Protein AF-A0A2E1W3T8-F1 (afdb_monomer_lite)

Radius of gyration: 31.45 Å; chains: 1; bounding box: 50×49×85 Å

Structure (mmCIF, N/CA/C/O backbone):
data_AF-A0A2E1W3T8-F1
#
_entry.id   AF-A0A2E1W3T8-F1
#
loop_
_atom_site.group_PDB
_atom_site.id
_atom_site.type_symbol
_atom_site.label_atom_id
_atom_site.label_alt_id
_atom_site.label_comp_id
_atom_site.label_asym_id
_atom_site.label_entity_id
_atom_site.label_seq_id
_atom_site.pdbx_PDB_ins_code
_atom_site.Cartn_x
_atom_site.Cartn_y
_atom_site.Cartn_z
_atom_site.occupancy
_atom_site.B_iso_or_equiv
_atom_site.auth_seq_id
_atom_site.auth_comp_id
_atom_site.auth_asym_id
_atom_site.auth_atom_id
_atom_site.pdbx_PDB_model_num
ATOM 1 N N . MET A 1 1 ? 10.847 -15.715 -0.573 1.00 54.44 1 MET A N 1
ATOM 2 C CA . MET A 1 1 ? 11.502 -14.551 -1.216 1.00 54.44 1 MET A CA 1
ATOM 3 C C . MET A 1 1 ? 10.935 -14.423 -2.622 1.00 54.44 1 MET A C 1
ATOM 5 O O . MET A 1 1 ? 10.825 -15.445 -3.281 1.00 54.44 1 MET A O 1
ATOM 9 N N . TYR A 1 2 ? 10.505 -13.233 -3.056 1.00 62.00 2 TYR A N 1
ATOM 10 C CA . TYR A 1 2 ? 9.963 -13.036 -4.411 1.00 62.00 2 TYR A CA 1
ATOM 11 C C . TYR A 1 2 ? 11.037 -13.334 -5.466 1.00 62.00 2 TYR A C 1
ATOM 13 O O . TYR A 1 2 ? 12.137 -12.786 -5.381 1.00 62.00 2 TYR A O 1
ATOM 21 N N . ASN A 1 3 ? 10.718 -14.176 -6.452 1.00 76.25 3 ASN A N 1
ATOM 22 C CA . ASN A 1 3 ? 11.594 -14.417 -7.594 1.00 76.25 3 ASN A CA 1
ATOM 23 C C . ASN A 1 3 ? 11.315 -13.362 -8.675 1.00 76.25 3 ASN A C 1
ATOM 25 O O . ASN A 1 3 ? 10.387 -13.488 -9.472 1.00 76.25 3 ASN A O 1
ATOM 29 N N . TYR A 1 4 ? 12.080 -12.271 -8.642 1.00 75.12 4 TYR A N 1
ATOM 30 C CA . TYR A 1 4 ? 11.879 -11.121 -9.528 1.00 75.12 4 TYR A CA 1
ATOM 31 C C . TYR A 1 4 ? 12.184 -11.421 -11.003 1.00 75.12 4 TYR A C 1
ATOM 33 O O . TYR A 1 4 ? 11.711 -10.680 -11.858 1.00 75.12 4 TYR A O 1
ATOM 41 N N . GLU A 1 5 ? 12.946 -12.477 -11.306 1.00 73.62 5 GLU A N 1
ATOM 42 C CA . GLU A 1 5 ? 13.244 -12.886 -12.688 1.00 73.62 5 GLU A CA 1
ATOM 43 C C . GLU A 1 5 ? 11.999 -13.422 -13.396 1.00 73.62 5 GLU A C 1
ATOM 45 O O . GLU A 1 5 ? 11.690 -12.998 -14.507 1.00 73.62 5 GLU A O 1
ATOM 50 N N . ASP A 1 6 ? 11.251 -14.290 -12.714 1.00 78.31 6 ASP A N 1
ATOM 51 C CA . ASP A 1 6 ? 10.037 -14.924 -13.237 1.00 78.31 6 ASP A CA 1
ATOM 52 C C . ASP A 1 6 ? 8.889 -13.904 -13.358 1.00 78.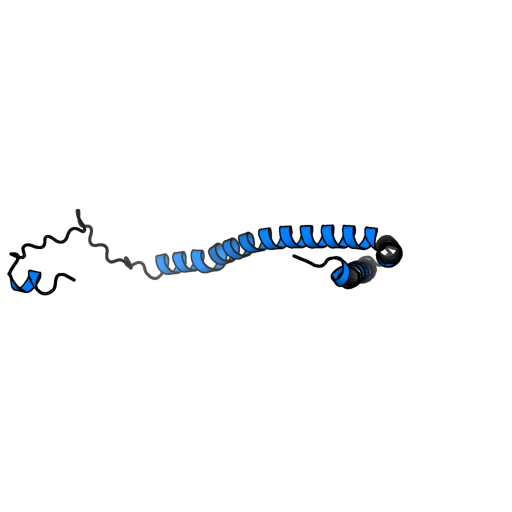31 6 ASP A C 1
ATOM 54 O O . ASP A 1 6 ? 8.209 -13.783 -14.373 1.00 78.31 6 ASP A O 1
ATOM 58 N N . LYS A 1 7 ? 8.765 -13.040 -12.344 1.00 79.38 7 LYS A N 1
ATOM 59 C CA . LYS A 1 7 ? 7.743 -11.984 -12.265 1.00 79.38 7 LYS A CA 1
ATOM 60 C C . LYS A 1 7 ? 8.028 -10.755 -13.139 1.00 79.38 7 LYS A C 1
ATOM 62 O O . LYS A 1 7 ? 7.165 -9.875 -13.235 1.00 79.38 7 LYS A O 1
ATOM 67 N N . ARG A 1 8 ? 9.219 -10.647 -13.748 1.00 79.19 8 ARG A N 1
ATOM 68 C CA . ARG A 1 8 ? 9.635 -9.462 -14.523 1.00 79.19 8 ARG A CA 1
ATOM 69 C C . ARG A 1 8 ? 8.688 -9.197 -15.684 1.00 79.19 8 ARG A C 1
ATOM 71 O O . ARG A 1 8 ? 8.211 -8.077 -15.838 1.00 79.19 8 ARG A O 1
ATOM 78 N N . ILE A 1 9 ? 8.439 -10.216 -16.503 1.00 78.69 9 ILE A N 1
ATOM 79 C CA . ILE A 1 9 ? 7.684 -10.063 -17.751 1.00 78.69 9 ILE A CA 1
ATOM 80 C C . ILE A 1 9 ? 6.238 -9.672 -17.436 1.00 78.69 9 ILE A C 1
ATOM 82 O O . ILE A 1 9 ? 5.742 -8.690 -17.984 1.00 78.69 9 ILE A O 1
ATOM 86 N N . GLU A 1 10 ? 5.604 -10.360 -16.481 1.00 83.75 10 GLU A N 1
ATOM 87 C CA . GLU A 1 10 ? 4.245 -10.043 -16.021 1.00 83.75 10 GLU A CA 1
ATOM 88 C C . GLU A 1 10 ? 4.128 -8.587 -15.553 1.00 83.75 10 GLU A C 1
ATOM 90 O O . GLU A 1 10 ? 3.200 -7.872 -15.933 1.00 83.75 10 GLU A O 1
ATOM 95 N N . SER A 1 11 ? 5.092 -8.125 -14.753 1.00 82.75 11 SER A N 1
ATOM 96 C CA . SER A 1 11 ? 5.068 -6.778 -14.176 1.00 82.75 11 SER A CA 1
ATOM 97 C C . SER A 1 11 ? 5.282 -5.701 -15.238 1.00 82.75 11 SER A C 1
ATOM 99 O O . SER A 1 11 ? 4.543 -4.720 -15.268 1.00 82.75 11 SER A O 1
ATOM 101 N N . VAL A 1 12 ? 6.246 -5.895 -16.145 1.00 83.44 12 VAL A N 1
ATOM 102 C CA . VAL A 1 12 ? 6.514 -4.963 -17.253 1.00 83.44 12 VAL A CA 1
ATOM 103 C C . VAL A 1 12 ? 5.298 -4.857 -18.177 1.00 83.44 12 VAL A C 1
ATOM 105 O O . VAL A 1 12 ? 4.901 -3.746 -18.525 1.00 83.44 12 VAL A O 1
ATOM 108 N N . ILE A 1 13 ? 4.663 -5.985 -18.518 1.00 83.44 13 ILE A N 1
ATOM 109 C CA . ILE A 1 13 ? 3.449 -6.006 -19.347 1.00 83.44 13 ILE A CA 1
ATOM 110 C C . ILE A 1 13 ? 2.286 -5.320 -18.627 1.00 83.44 13 ILE A C 1
ATOM 112 O O . ILE A 1 13 ? 1.612 -4.486 -19.224 1.00 83.44 13 ILE A O 1
ATOM 116 N N . THR A 1 14 ? 2.071 -5.608 -17.342 1.00 86.12 14 THR A N 1
ATOM 117 C CA . THR A 1 14 ? 0.984 -4.992 -16.564 1.00 86.12 14 THR A CA 1
ATOM 118 C C . THR A 1 14 ? 1.147 -3.473 -16.493 1.00 86.12 14 THR A C 1
ATOM 120 O O . THR A 1 14 ? 0.176 -2.743 -16.685 1.00 86.12 14 THR A O 1
ATOM 123 N N . ILE A 1 15 ? 2.374 -2.982 -16.278 1.00 83.00 15 ILE A N 1
ATOM 124 C CA . ILE A 1 15 ? 2.674 -1.544 -16.275 1.00 83.00 15 ILE A CA 1
ATOM 125 C C . ILE A 1 15 ? 2.406 -0.945 -17.662 1.00 83.00 15 ILE A C 1
ATOM 127 O O . ILE A 1 15 ? 1.728 0.074 -17.761 1.00 83.00 15 ILE A O 1
ATOM 131 N N . ALA A 1 16 ? 2.879 -1.581 -18.737 1.00 81.81 16 ALA A N 1
ATOM 132 C CA . ALA A 1 16 ? 2.650 -1.103 -20.101 1.00 81.81 16 ALA A CA 1
ATOM 133 C C . ALA A 1 16 ? 1.151 -1.042 -20.453 1.00 81.81 16 ALA A C 1
ATOM 135 O O . ALA A 1 16 ? 0.672 -0.029 -20.963 1.00 81.81 16 ALA A O 1
ATOM 136 N N . ILE A 1 17 ? 0.384 -2.082 -20.105 1.00 85.25 17 ILE A N 1
ATOM 137 C CA . ILE A 1 17 ? -1.073 -2.111 -20.289 1.00 85.25 17 ILE A CA 1
ATOM 138 C C . ILE A 1 17 ? -1.731 -0.991 -19.483 1.00 85.25 17 ILE A C 1
ATOM 140 O O . ILE A 1 17 ? -2.565 -0.270 -20.024 1.00 85.25 17 ILE A O 1
ATOM 144 N N . ALA A 1 18 ? -1.340 -0.795 -18.221 1.00 84.44 18 ALA A N 1
ATOM 145 C CA . ALA A 1 18 ? -1.893 0.268 -17.388 1.00 84.44 18 ALA A CA 1
ATOM 146 C C . ALA A 1 18 ? -1.682 1.655 -18.020 1.00 84.44 18 ALA A C 1
ATOM 148 O O . ALA A 1 18 ? -2.633 2.428 -18.115 1.00 84.44 18 ALA A O 1
ATOM 149 N N . PHE A 1 19 ? -0.477 1.953 -18.520 1.00 80.94 19 PHE A N 1
ATOM 150 C CA . PHE A 1 19 ? -0.193 3.214 -19.218 1.00 80.94 19 PHE A CA 1
ATOM 151 C C . PHE A 1 19 ? -0.939 3.343 -20.557 1.00 80.94 19 PHE A C 1
ATOM 153 O O . PHE A 1 19 ? -1.384 4.438 -20.902 1.00 80.94 19 PHE A O 1
ATOM 160 N N . SER A 1 20 ? -1.129 2.242 -21.289 1.00 79.06 20 SER A N 1
ATOM 161 C CA . SER A 1 20 ? -1.906 2.216 -22.535 1.00 79.06 20 SER A CA 1
ATOM 162 C C . SER A 1 20 ? -3.401 2.473 -22.299 1.00 79.06 20 SER A C 1
ATOM 164 O O . SER A 1 20 ? -4.016 3.283 -22.994 1.00 79.06 20 SER A O 1
ATOM 166 N N . VAL A 1 21 ? -3.987 1.873 -21.261 1.00 84.44 21 VAL A N 1
ATOM 167 C CA . VAL A 1 21 ? -5.373 2.157 -20.853 1.00 84.44 21 VAL A CA 1
ATOM 168 C C . VAL A 1 21 ? -5.508 3.607 -20.388 1.00 84.44 21 VAL A C 1
ATOM 170 O O . VAL A 1 21 ? -6.470 4.285 -20.744 1.00 84.44 21 VAL A O 1
ATOM 173 N N . LEU A 1 22 ? -4.522 4.119 -19.647 1.00 81.88 22 LEU A N 1
ATOM 174 C CA . LEU A 1 22 ? -4.497 5.509 -19.193 1.00 81.88 22 LEU A CA 1
ATOM 175 C C . LEU A 1 22 ? -4.476 6.482 -20.386 1.00 81.88 22 LEU A C 1
ATOM 177 O O . LEU A 1 22 ? -5.222 7.460 -20.381 1.00 81.88 22 LEU A O 1
ATOM 181 N N . PHE A 1 23 ? -3.714 6.176 -21.445 1.00 78.69 23 PHE A N 1
ATOM 182 C CA . PHE A 1 23 ? -3.769 6.909 -22.716 1.00 78.69 23 PHE A CA 1
ATOM 183 C C . PHE A 1 23 ? -5.176 6.912 -23.328 1.00 78.69 23 PHE A C 1
ATOM 185 O O . PHE A 1 23 ? -5.668 7.976 -23.710 1.00 78.69 23 PHE A O 1
ATOM 192 N N . ALA A 1 24 ? -5.835 5.752 -23.403 1.00 78.38 24 ALA A N 1
ATOM 193 C CA . ALA A 1 24 ? -7.172 5.638 -23.982 1.00 78.38 24 ALA A CA 1
ATOM 194 C C . ALA A 1 24 ? -8.210 6.466 -23.202 1.00 78.38 24 ALA A C 1
ATOM 196 O O . ALA A 1 24 ? -8.990 7.205 -23.801 1.00 78.38 24 ALA A O 1
ATOM 197 N N . VAL A 1 25 ? -8.172 6.418 -21.865 1.00 80.25 25 VAL A N 1
ATOM 198 C CA . VAL A 1 25 ? -9.094 7.171 -20.996 1.00 80.25 25 VAL A CA 1
ATOM 199 C C . VAL A 1 25 ? -8.858 8.681 -21.082 1.00 80.25 25 VAL A C 1
ATOM 201 O O . VAL A 1 25 ? -9.819 9.449 -21.160 1.00 80.25 25 VAL A O 1
ATOM 204 N N . LEU A 1 26 ? -7.598 9.133 -21.091 1.00 72.88 26 LEU A N 1
ATOM 205 C CA . LEU A 1 26 ? -7.284 10.560 -21.240 1.00 72.88 26 LEU A CA 1
ATOM 206 C C . LEU A 1 26 ? -7.695 11.085 -22.617 1.00 72.88 26 LEU A C 1
ATOM 208 O O . LEU A 1 26 ? -8.302 12.153 -22.697 1.00 72.88 26 LEU A O 1
ATOM 212 N N . SER A 1 27 ? -7.415 10.316 -23.671 1.00 67.31 27 SER A N 1
ATOM 213 C CA . SER A 1 27 ? -7.781 10.675 -25.044 1.00 67.31 27 SER A CA 1
ATOM 214 C C . SER A 1 27 ? -9.299 10.773 -25.212 1.00 67.31 27 SER A C 1
ATOM 216 O O . SER A 1 27 ? -9.781 11.682 -25.883 1.00 67.31 27 SER A O 1
ATOM 218 N N . TRP A 1 28 ? -10.058 9.899 -24.539 1.00 70.75 28 TRP A N 1
ATOM 219 C CA . TRP A 1 28 ? -11.521 9.947 -24.522 1.00 70.75 28 TRP A CA 1
ATOM 220 C C . TRP A 1 28 ? -12.068 11.168 -23.773 1.00 70.75 28 TRP A C 1
ATOM 222 O O . TRP A 1 28 ? -13.009 11.810 -24.229 1.00 70.75 28 TRP A O 1
ATOM 232 N N . LYS A 1 29 ? -11.488 11.509 -22.614 1.00 68.81 29 LYS A N 1
ATOM 233 C CA . LYS A 1 29 ? -12.028 12.561 -21.737 1.00 68.81 29 LYS A CA 1
ATOM 234 C C . LYS A 1 29 ? -11.667 13.983 -22.183 1.00 68.81 29 LYS A C 1
ATOM 236 O O . LYS A 1 29 ? -12.440 14.899 -21.926 1.00 68.81 29 LYS A O 1
ATOM 241 N N . TRP A 1 30 ? -10.505 14.180 -22.806 1.00 62.09 30 TRP A N 1
ATOM 242 C CA . TRP A 1 30 ? -9.996 15.515 -23.157 1.00 62.09 30 TRP A CA 1
ATOM 243 C C . TRP A 1 30 ? -10.082 15.856 -24.648 1.00 62.09 30 TRP A C 1
ATOM 245 O O . TRP A 1 30 ? -9.750 16.981 -25.011 1.00 62.09 30 TRP A O 1
ATOM 255 N N . SER A 1 31 ? -10.516 14.926 -25.513 1.00 58.97 31 SER A N 1
ATOM 256 C CA . SER A 1 31 ? -10.586 15.120 -26.976 1.00 58.97 31 SER A CA 1
ATOM 257 C C . SER A 1 31 ? -9.288 15.688 -27.588 1.00 58.97 31 SER A C 1
ATOM 259 O O . SER A 1 31 ? -9.300 16.331 -28.638 1.00 58.97 31 SER A O 1
ATOM 261 N N . ALA A 1 32 ? -8.160 15.459 -26.919 1.00 61.94 32 ALA A N 1
ATOM 262 C CA . ALA A 1 32 ? -6.827 15.862 -27.321 1.00 61.94 32 ALA A CA 1
ATOM 263 C C . ALA A 1 32 ? -5.931 14.633 -27.187 1.00 61.94 32 ALA A C 1
ATOM 265 O O . ALA A 1 32 ? -5.928 13.963 -26.151 1.00 61.94 32 ALA A O 1
ATOM 266 N N . LEU A 1 33 ? -5.192 14.316 -28.249 1.00 61.03 33 LEU A N 1
ATOM 267 C CA . LEU A 1 33 ? -4.274 13.182 -28.268 1.00 61.03 33 LEU A CA 1
ATOM 268 C C . LEU A 1 33 ? -3.067 13.503 -27.381 1.00 61.03 33 LEU A C 1
ATOM 270 O O . LEU A 1 33 ? -2.112 14.156 -27.798 1.00 61.03 33 LEU A O 1
ATOM 274 N N . VAL A 1 34 ? -3.111 13.053 -26.129 1.00 67.69 34 VAL A N 1
ATOM 275 C CA . VAL A 1 34 ? -1.978 13.170 -25.209 1.00 67.69 34 VAL A CA 1
ATOM 276 C C . VAL A 1 34 ? -1.004 12.040 -25.535 1.00 67.69 34 VAL A C 1
ATOM 278 O O . VAL A 1 34 ? -1.146 10.948 -25.012 1.00 67.69 34 VAL A O 1
ATOM 281 N N . PHE A 1 35 ? -0.023 12.261 -26.413 1.00 70.75 35 PHE A N 1
ATOM 282 C CA . PHE A 1 35 ? 0.901 11.206 -26.881 1.00 70.75 35 PHE A CA 1
ATOM 283 C C . PHE A 1 35 ? 1.934 10.739 -25.841 1.00 70.75 35 PHE A C 1
ATOM 285 O O . PHE A 1 35 ? 2.501 9.652 -25.962 1.00 70.75 35 PHE A O 1
ATOM 292 N N . TRP A 1 36 ? 2.180 11.535 -24.800 1.00 72.44 36 TRP A N 1
ATOM 293 C CA . TRP A 1 36 ? 3.207 11.261 -23.789 1.00 72.44 36 TRP A CA 1
ATOM 294 C C . TRP A 1 36 ? 3.097 9.883 -23.084 1.00 72.44 36 TRP A C 1
ATOM 296 O O . TRP A 1 36 ? 4.125 9.220 -22.935 1.00 72.44 36 TRP A O 1
ATOM 306 N N . PRO A 1 37 ? 1.907 9.366 -22.702 1.00 73.62 37 PRO A N 1
ATOM 307 C CA . PRO A 1 37 ? 1.773 8.057 -22.061 1.00 73.62 37 PRO A CA 1
ATOM 308 C C . PRO A 1 37 ? 2.081 6.889 -23.012 1.00 73.62 37 PRO A C 1
ATOM 310 O O . PRO A 1 37 ? 2.599 5.867 -22.567 1.00 73.62 37 PRO A O 1
ATOM 313 N N . LEU A 1 38 ? 1.825 7.042 -24.319 1.00 73.19 38 LEU A N 1
ATOM 314 C CA . LEU A 1 38 ? 2.202 6.045 -25.329 1.00 73.19 38 LEU A CA 1
ATOM 315 C C . LEU A 1 38 ? 3.721 5.955 -25.484 1.00 73.19 38 LEU A C 1
ATOM 317 O O . LEU A 1 38 ? 4.268 4.855 -25.537 1.00 73.19 38 LEU A O 1
ATOM 321 N N . ILE A 1 39 ? 4.405 7.103 -25.499 1.00 76.19 39 ILE A N 1
ATOM 322 C CA . ILE A 1 39 ? 5.870 7.164 -25.572 1.00 76.19 39 ILE A CA 1
ATOM 323 C C . ILE A 1 39 ? 6.482 6.479 -24.343 1.00 76.19 39 ILE A C 1
ATOM 325 O O . ILE A 1 39 ? 7.364 5.633 -24.483 1.00 76.19 39 ILE A O 1
ATOM 329 N N . ILE A 1 40 ? 5.961 6.763 -23.145 1.00 76.06 40 ILE A N 1
ATOM 330 C CA . ILE A 1 40 ? 6.401 6.110 -21.904 1.00 76.06 40 ILE A CA 1
ATOM 331 C C . ILE A 1 40 ? 6.178 4.595 -21.958 1.00 76.06 40 ILE A C 1
ATOM 333 O O . ILE A 1 40 ? 7.084 3.835 -21.616 1.00 76.06 40 ILE A O 1
ATOM 337 N N . SER A 1 41 ? 5.005 4.144 -22.411 1.00 74.75 41 SER A N 1
ATOM 338 C CA . SER A 1 41 ? 4.710 2.715 -22.548 1.00 74.75 41 SER A CA 1
ATOM 339 C C . SER A 1 41 ? 5.668 2.032 -23.524 1.00 74.75 41 SER A C 1
ATOM 341 O O . SER A 1 41 ? 6.179 0.956 -23.224 1.00 74.75 41 SER A O 1
ATOM 343 N N . GLY A 1 42 ? 5.948 2.657 -24.671 1.00 75.94 42 GLY A N 1
ATOM 344 C CA . GLY A 1 42 ? 6.887 2.127 -25.660 1.00 75.94 42 GLY A CA 1
ATOM 345 C C . GLY A 1 42 ? 8.306 2.006 -25.104 1.00 75.94 42 GLY A C 1
ATOM 346 O O . GLY A 1 42 ? 8.955 0.979 -25.300 1.00 75.94 42 GLY A O 1
ATOM 347 N N . ILE A 1 43 ? 8.764 3.008 -24.348 1.00 79.88 43 ILE A N 1
ATOM 348 C CA . ILE A 1 43 ? 10.076 2.996 -23.687 1.00 79.88 43 ILE A CA 1
ATOM 349 C C . ILE A 1 43 ? 10.128 1.888 -22.629 1.00 79.88 43 ILE A C 1
ATOM 351 O O . ILE A 1 43 ? 11.049 1.078 -22.637 1.00 79.88 43 ILE A O 1
ATOM 355 N N . ILE A 1 44 ? 9.134 1.796 -21.747 1.00 76.38 44 ILE A N 1
ATOM 356 C CA . ILE A 1 44 ? 9.095 0.776 -20.687 1.00 76.38 44 ILE A CA 1
ATOM 357 C C . ILE A 1 44 ? 9.065 -0.634 -21.273 1.00 76.38 44 ILE A C 1
ATOM 359 O O . ILE A 1 44 ? 9.758 -1.516 -20.771 1.00 76.38 44 ILE A O 1
ATOM 363 N N . LEU A 1 45 ? 8.310 -0.843 -22.350 1.00 78.19 45 LEU A N 1
ATOM 364 C CA . LEU A 1 45 ? 8.230 -2.133 -23.022 1.00 78.19 45 LEU A CA 1
ATOM 365 C C . LEU A 1 45 ? 9.565 -2.475 -23.702 1.00 78.19 45 LEU A C 1
ATOM 367 O O . LEU A 1 45 ? 10.122 -3.544 -23.465 1.00 78.19 45 LEU A O 1
ATOM 371 N N . SER A 1 46 ? 10.141 -1.534 -24.454 1.00 76.75 46 SER A N 1
ATOM 372 C CA . SER A 1 46 ? 11.402 -1.738 -25.184 1.00 76.75 46 SER A CA 1
ATOM 373 C C . SER A 1 46 ? 12.588 -1.974 -24.245 1.00 76.75 46 SER A C 1
ATOM 375 O O . SER A 1 46 ? 13.341 -2.931 -24.414 1.00 76.75 46 SER A O 1
ATOM 377 N N . PHE A 1 47 ? 12.742 -1.145 -23.211 1.00 75.38 47 PHE A N 1
ATOM 378 C CA . PHE A 1 47 ? 13.845 -1.258 -22.255 1.00 75.38 47 PHE A CA 1
ATOM 379 C C . PHE A 1 47 ? 13.614 -2.352 -21.204 1.00 75.38 47 PHE A C 1
ATOM 381 O O . PHE A 1 47 ? 14.574 -2.981 -20.759 1.00 75.38 47 PHE A O 1
ATOM 388 N N . GLY A 1 48 ? 12.363 -2.612 -20.816 1.00 71.31 48 GLY A N 1
ATOM 389 C CA . GLY A 1 48 ? 12.011 -3.633 -19.827 1.00 71.31 48 GLY A CA 1
ATOM 390 C C . GLY A 1 48 ? 12.144 -5.066 -20.346 1.00 71.31 48 GLY A C 1
ATOM 391 O O . GLY A 1 48 ? 12.527 -5.947 -19.575 1.00 71.31 48 GLY A O 1
ATOM 392 N N . LEU A 1 49 ? 11.876 -5.296 -21.639 1.00 73.62 49 LEU A N 1
ATOM 393 C CA . LEU A 1 49 ? 12.108 -6.586 -22.307 1.00 73.62 49 LEU A CA 1
ATOM 394 C C . LEU A 1 49 ? 13.531 -6.706 -22.865 1.00 73.62 49 LEU A C 1
ATOM 396 O O . LEU A 1 49 ? 14.117 -7.782 -22.779 1.00 73.62 49 LEU A O 1
ATOM 400 N N . GLY A 1 50 ? 14.100 -5.619 -23.399 1.00 77.44 50 GLY A N 1
ATOM 401 C CA . GLY A 1 50 ? 15.431 -5.637 -24.012 1.00 77.44 50 GLY A CA 1
ATOM 402 C C . GLY A 1 50 ? 16.579 -5.816 -23.014 1.00 77.44 50 GLY A C 1
ATOM 403 O O . GLY A 1 50 ? 17.577 -6.458 -23.335 1.00 77.44 50 GLY A O 1
ATOM 404 N N . LEU A 1 51 ? 16.452 -5.283 -21.791 1.00 79.50 51 LEU A N 1
ATOM 405 C CA . LEU A 1 51 ? 17.488 -5.369 -20.758 1.00 79.50 51 LEU A CA 1
ATOM 406 C C . LEU A 1 51 ? 16.939 -6.030 -19.482 1.00 79.50 51 LEU A C 1
ATOM 408 O O . LEU A 1 51 ? 16.253 -5.370 -18.693 1.00 79.50 51 LEU A O 1
ATOM 412 N N . PRO A 1 52 ? 17.302 -7.299 -19.193 1.00 76.06 52 PRO A N 1
ATOM 413 C CA . PRO A 1 52 ? 16.755 -8.035 -18.051 1.00 76.06 52 PRO A CA 1
ATOM 414 C C . PRO A 1 52 ? 17.033 -7.332 -16.715 1.00 76.06 52 PRO A C 1
ATOM 416 O O . PRO A 1 52 ? 16.143 -7.241 -15.870 1.00 76.06 52 PRO A O 1
ATOM 419 N N . LYS A 1 53 ? 18.229 -6.742 -16.557 1.00 82.00 53 LYS A N 1
ATOM 420 C CA . LYS A 1 53 ? 18.644 -5.978 -15.364 1.00 82.00 53 LYS A CA 1
ATOM 421 C C . LYS A 1 53 ? 17.717 -4.797 -15.063 1.00 82.00 53 LYS A C 1
ATOM 423 O O . LYS A 1 53 ? 17.349 -4.589 -13.910 1.00 82.00 53 LYS A O 1
ATOM 428 N N . VAL A 1 54 ? 17.327 -4.042 -16.089 1.00 79.88 54 VAL A N 1
ATOM 429 C CA . VAL A 1 54 ? 16.467 -2.859 -15.939 1.00 79.88 54 VAL A CA 1
ATOM 430 C C . VAL A 1 54 ? 15.050 -3.286 -15.566 1.00 79.88 54 VAL A C 1
ATOM 432 O O . VAL A 1 54 ? 14.485 -2.758 -14.608 1.00 79.88 54 VAL A O 1
ATOM 435 N N . GLY A 1 55 ? 14.506 -4.304 -16.238 1.00 78.94 55 GLY A N 1
ATOM 436 C CA . GLY A 1 55 ? 13.180 -4.831 -15.913 1.00 78.94 55 GLY A CA 1
ATOM 437 C C . GLY A 1 55 ? 13.081 -5.391 -14.487 1.00 78.94 55 GLY A C 1
ATOM 438 O O . GLY A 1 55 ? 12.058 -5.195 -13.831 1.00 78.94 55 GLY A O 1
ATOM 439 N N . ILE A 1 56 ? 14.143 -6.008 -13.952 1.00 82.44 56 ILE A N 1
ATOM 440 C CA . ILE A 1 56 ? 14.184 -6.465 -12.548 1.00 82.44 56 ILE A CA 1
ATOM 441 C C . ILE A 1 56 ? 14.139 -5.281 -11.580 1.00 82.44 56 ILE A C 1
ATOM 443 O O . ILE A 1 56 ? 13.407 -5.329 -10.593 1.00 82.44 56 ILE A O 1
ATOM 447 N N . ILE A 1 57 ? 14.897 -4.211 -11.848 1.00 84.75 57 ILE A N 1
ATOM 448 C CA . ILE A 1 57 ? 14.915 -3.011 -10.995 1.00 84.75 57 ILE A CA 1
ATOM 449 C C . ILE A 1 57 ? 13.530 -2.358 -10.966 1.00 84.75 57 ILE A C 1
ATOM 451 O O . ILE A 1 57 ? 13.029 -2.050 -9.883 1.00 84.75 57 ILE A O 1
ATOM 455 N N . ILE A 1 58 ? 12.891 -2.209 -12.131 1.00 84.38 58 ILE A N 1
ATOM 456 C CA . ILE A 1 58 ? 11.530 -1.667 -12.254 1.00 84.38 58 ILE A CA 1
ATOM 457 C C . ILE A 1 58 ? 10.543 -2.541 -11.481 1.00 84.38 58 ILE A C 1
ATOM 459 O O . ILE A 1 58 ? 9.783 -2.038 -10.657 1.00 84.38 58 ILE A O 1
ATOM 463 N N . THR A 1 59 ? 10.598 -3.857 -11.690 1.00 85.81 59 THR A N 1
ATOM 464 C CA . THR A 1 59 ? 9.722 -4.820 -11.013 1.00 85.81 59 THR A CA 1
ATOM 465 C C . THR A 1 59 ? 9.903 -4.747 -9.498 1.00 85.81 59 THR A C 1
ATOM 467 O O . THR A 1 59 ? 8.934 -4.638 -8.752 1.00 85.81 59 THR A O 1
ATOM 470 N N . LYS A 1 60 ? 11.145 -4.708 -9.013 1.00 86.50 60 LYS A N 1
ATOM 471 C CA . LYS A 1 60 ? 11.450 -4.574 -7.585 1.00 86.50 60 LYS A CA 1
ATOM 472 C C . LYS A 1 60 ? 10.929 -3.258 -7.003 1.00 86.50 60 LYS A C 1
ATOM 474 O O . LYS A 1 60 ? 10.380 -3.262 -5.901 1.00 86.50 60 LYS A O 1
ATOM 479 N N . ALA A 1 61 ? 11.087 -2.143 -7.718 1.00 88.19 61 ALA A N 1
ATOM 480 C CA . ALA A 1 61 ? 10.552 -0.848 -7.304 1.00 88.19 61 ALA A CA 1
ATOM 481 C C . ALA A 1 61 ? 9.017 -0.871 -7.236 1.00 88.19 61 ALA A C 1
ATOM 483 O O . ALA A 1 61 ? 8.442 -0.441 -6.235 1.00 88.19 61 ALA A O 1
ATOM 484 N N . TRP A 1 62 ? 8.372 -1.455 -8.249 1.00 87.38 62 TRP A N 1
ATOM 485 C CA . TRP A 1 62 ? 6.923 -1.629 -8.317 1.00 87.38 62 TRP A CA 1
ATOM 486 C C . TRP A 1 62 ? 6.384 -2.460 -7.149 1.00 87.38 62 TRP A C 1
ATOM 488 O O . TRP A 1 62 ? 5.497 -2.011 -6.425 1.00 87.38 62 TRP A O 1
ATOM 498 N N . PHE A 1 63 ? 6.972 -3.630 -6.884 1.00 88.44 63 PHE A N 1
ATOM 499 C CA . PHE A 1 63 ? 6.575 -4.474 -5.753 1.00 88.44 63 PHE A CA 1
ATOM 500 C C . PHE A 1 63 ? 6.802 -3.787 -4.403 1.00 88.44 63 PHE A C 1
ATOM 502 O O . PHE A 1 63 ? 5.967 -3.905 -3.508 1.00 88.44 63 PHE A O 1
ATOM 509 N N . LYS A 1 64 ? 7.891 -3.023 -4.248 1.00 90.12 64 LYS A N 1
ATOM 510 C CA . LYS A 1 64 ? 8.146 -2.254 -3.022 1.00 90.12 64 LYS A CA 1
ATOM 511 C C . LYS A 1 64 ? 7.088 -1.167 -2.804 1.00 90.12 64 LYS A C 1
ATOM 513 O O . LYS A 1 64 ? 6.638 -0.983 -1.675 1.00 90.12 64 LYS A O 1
ATOM 518 N N . MET A 1 65 ? 6.666 -0.481 -3.869 1.00 90.25 65 MET A N 1
ATOM 519 C CA . MET A 1 65 ? 5.553 0.471 -3.812 1.00 90.25 65 MET A CA 1
ATOM 520 C C . MET A 1 65 ? 4.238 -0.223 -3.449 1.00 90.25 65 MET A C 1
ATOM 522 O O . MET A 1 65 ? 3.558 0.219 -2.527 1.00 90.25 65 MET A O 1
ATOM 526 N N . ALA A 1 66 ? 3.911 -1.340 -4.102 1.00 90.19 66 ALA A N 1
ATOM 527 C CA . ALA A 1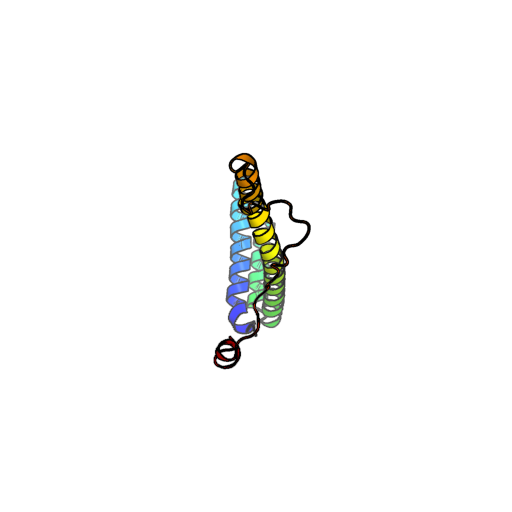 66 ? 2.706 -2.112 -3.805 1.00 90.19 66 ALA A CA 1
ATOM 528 C C . ALA A 1 66 ? 2.674 -2.597 -2.346 1.00 90.19 66 ALA A C 1
ATOM 530 O O . ALA A 1 66 ? 1.636 -2.524 -1.693 1.00 90.19 66 ALA A O 1
ATOM 531 N N . GLN A 1 67 ? 3.815 -3.024 -1.798 1.00 89.62 67 GLN A N 1
ATOM 532 C CA . GLN A 1 67 ? 3.925 -3.422 -0.395 1.00 89.62 67 GLN A CA 1
ATOM 533 C C . GLN A 1 67 ? 3.685 -2.245 0.562 1.00 89.62 67 GLN A C 1
ATOM 535 O O . GLN A 1 67 ? 3.002 -2.408 1.573 1.00 89.62 67 GLN A O 1
ATOM 540 N N . LEU A 1 68 ? 4.215 -1.060 0.246 1.00 91.88 68 LEU A N 1
ATOM 541 C CA . LEU A 1 68 ? 3.985 0.147 1.043 1.00 91.88 68 LEU A CA 1
ATOM 542 C C . LEU A 1 68 ? 2.503 0.542 1.036 1.00 91.88 68 LEU A C 1
ATOM 544 O O . LEU A 1 68 ? 1.936 0.831 2.090 1.00 91.88 68 LEU A O 1
ATOM 548 N N . ILE A 1 69 ? 1.871 0.494 -0.139 1.00 90.69 69 ILE A N 1
ATOM 549 C CA . ILE A 1 69 ? 0.437 0.752 -0.300 1.00 90.69 69 ILE A CA 1
ATOM 550 C C . ILE A 1 69 ? -0.371 -0.282 0.485 1.00 90.69 69 ILE A C 1
ATOM 552 O O . ILE A 1 69 ? -1.235 0.101 1.261 1.00 90.69 69 ILE A O 1
ATOM 556 N N . GLY A 1 70 ? -0.053 -1.574 0.374 1.00 89.25 70 GLY A N 1
ATOM 557 C CA . GLY A 1 70 ? -0.741 -2.633 1.117 1.00 89.25 70 GLY A CA 1
ATOM 558 C C . GLY A 1 70 ? -0.641 -2.463 2.637 1.00 89.25 70 GLY A C 1
ATOM 559 O O . GLY A 1 70 ? -1.633 -2.631 3.351 1.00 89.25 70 GLY A O 1
ATOM 560 N N . TRP A 1 71 ? 0.528 -2.058 3.143 1.00 90.00 71 TRP A N 1
ATOM 561 C CA . TRP A 1 71 ? 0.713 -1.752 4.565 1.00 90.00 71 TRP A CA 1
ATOM 562 C C . TRP A 1 71 ? -0.145 -0.565 5.022 1.00 90.00 71 TRP A C 1
ATOM 564 O O . TRP A 1 71 ? -0.751 -0.608 6.095 1.00 90.00 71 TRP A O 1
ATOM 574 N N . PHE A 1 72 ? -0.236 0.477 4.195 1.00 91.94 72 PHE A N 1
ATOM 575 C CA . PHE A 1 72 ? -1.070 1.645 4.465 1.00 91.94 72 PHE A CA 1
ATOM 576 C C . PHE A 1 72 ? -2.569 1.310 4.399 1.00 91.94 72 PHE A C 1
ATOM 578 O O . PHE A 1 72 ? -3.323 1.662 5.308 1.00 91.94 72 PHE A O 1
ATOM 585 N N . SER A 1 73 ? -2.992 0.553 3.383 1.00 91.25 73 SER A N 1
ATOM 586 C CA . SER A 1 73 ? -4.373 0.102 3.206 1.00 91.25 73 SER A CA 1
ATOM 587 C C . SER A 1 73 ? -4.861 -0.740 4.377 1.00 91.25 73 SER A C 1
ATOM 589 O O . SER A 1 73 ? -5.987 -0.543 4.811 1.00 91.25 73 SER A O 1
ATOM 591 N N . SER A 1 74 ? -4.032 -1.625 4.939 1.00 89.81 74 SER A N 1
ATOM 592 C CA . SER A 1 74 ? -4.421 -2.433 6.105 1.00 89.81 74 SER A CA 1
ATOM 593 C C . SER A 1 74 ? -4.836 -1.564 7.301 1.00 89.81 74 SER A C 1
ATOM 595 O O . SER A 1 74 ? -5.897 -1.771 7.892 1.00 89.81 74 SER A O 1
ATOM 597 N N . LYS A 1 75 ? -4.055 -0.518 7.603 1.00 90.50 75 LYS A N 1
ATOM 598 C CA . LYS A 1 75 ? -4.387 0.440 8.668 1.00 90.50 75 LYS A CA 1
ATOM 599 C C . LYS A 1 75 ? -5.647 1.231 8.337 1.00 90.50 75 LYS A C 1
ATOM 601 O O . LYS A 1 75 ? -6.520 1.349 9.189 1.00 90.50 75 LYS A O 1
ATOM 606 N N . ILE A 1 76 ? -5.757 1.733 7.106 1.00 95.06 76 ILE A N 1
ATOM 607 C CA . ILE A 1 76 ? -6.931 2.497 6.669 1.00 95.06 76 ILE A CA 1
ATOM 608 C C . ILE A 1 76 ? -8.194 1.663 6.762 1.00 95.06 76 ILE A C 1
ATOM 610 O O . ILE A 1 76 ? -9.163 2.131 7.339 1.00 95.06 76 ILE A O 1
ATOM 614 N N . ILE A 1 77 ? -8.196 0.450 6.213 1.00 93.62 77 ILE A N 1
ATOM 615 C CA . ILE A 1 77 ? -9.374 -0.417 6.190 1.00 93.62 77 ILE A CA 1
ATOM 616 C C . ILE A 1 77 ? -9.814 -0.717 7.621 1.00 93.62 77 ILE A C 1
ATOM 618 O O . ILE A 1 77 ? -11.001 -0.625 7.915 1.00 93.62 77 ILE A O 1
ATOM 622 N N . LEU A 1 78 ? -8.870 -0.995 8.527 1.00 93.31 78 LEU A N 1
ATOM 623 C CA . LEU A 1 78 ? -9.182 -1.213 9.936 1.00 93.31 78 LEU A CA 1
ATOM 624 C C . LEU A 1 78 ? -9.786 0.037 10.591 1.00 93.31 78 LEU A C 1
ATOM 626 O O . LEU A 1 78 ? -10.817 -0.061 11.253 1.00 93.31 78 LEU A O 1
ATOM 630 N N . THR A 1 79 ? -9.178 1.211 10.395 1.00 95.06 79 THR A N 1
ATOM 631 C CA . 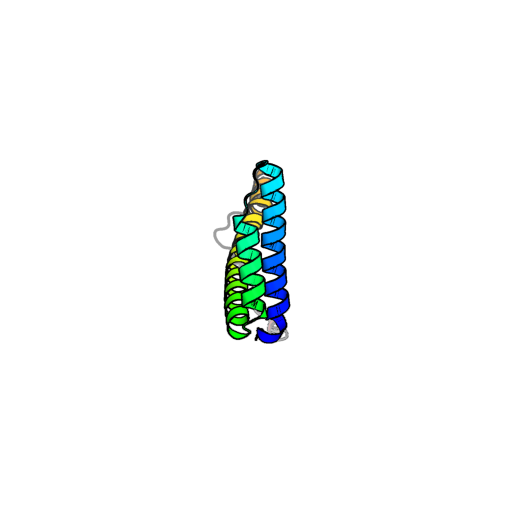THR A 1 79 ? -9.708 2.478 10.919 1.00 95.06 79 THR A CA 1
ATOM 632 C C . THR A 1 79 ? -11.087 2.786 10.342 1.00 95.06 79 THR A C 1
ATOM 634 O O . THR A 1 79 ? -11.978 3.199 11.079 1.00 95.06 79 THR A O 1
ATOM 637 N N . LEU A 1 80 ? -11.285 2.555 9.046 1.00 95.81 80 LEU A N 1
ATOM 638 C CA . LEU A 1 80 ? -12.543 2.794 8.354 1.00 95.81 80 LEU A CA 1
ATOM 639 C C . LEU A 1 80 ? -13.633 1.850 8.868 1.00 95.81 80 LEU A C 1
ATOM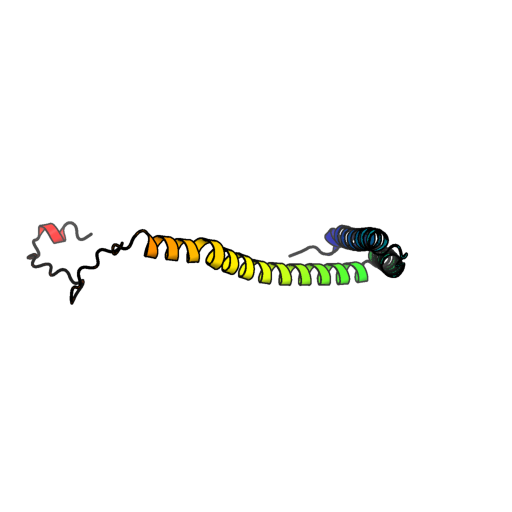 641 O O . LEU A 1 80 ? -14.726 2.306 9.170 1.00 95.81 80 LEU A O 1
ATOM 645 N N . LEU A 1 81 ? -13.326 0.561 9.036 1.00 95.75 81 LEU A N 1
ATOM 646 C CA . LEU A 1 81 ? -14.245 -0.432 9.595 1.00 95.75 81 LEU A CA 1
ATOM 647 C C . LEU A 1 81 ? -14.601 -0.085 11.041 1.00 95.75 81 LEU A C 1
ATOM 649 O O . LEU A 1 81 ? -15.775 -0.089 11.406 1.00 95.75 81 LEU A O 1
ATOM 653 N N . TYR A 1 82 ? -13.614 0.283 11.859 1.00 95.50 82 TYR A N 1
ATOM 654 C CA . TYR A 1 82 ? -13.871 0.734 13.222 1.00 95.50 82 TYR A CA 1
ATOM 655 C C . TYR A 1 82 ? -14.795 1.958 13.232 1.00 95.50 82 TYR A C 1
ATOM 657 O O . TYR A 1 82 ? -15.809 1.956 13.923 1.00 95.50 82 TYR A O 1
ATOM 665 N N . CYS A 1 83 ? -14.498 2.970 12.418 1.00 95.31 83 CYS A N 1
ATOM 666 C CA . CYS A 1 83 ? -15.249 4.222 12.379 1.00 95.31 83 CYS A CA 1
ATOM 667 C C . CYS A 1 83 ? -16.654 4.078 11.767 1.00 95.31 83 CYS A C 1
ATOM 669 O O . CYS A 1 83 ? -17.587 4.705 12.251 1.00 95.31 83 CYS A O 1
ATOM 671 N N . LEU A 1 84 ? -16.829 3.255 10.729 1.00 96.06 84 LEU A N 1
ATOM 672 C CA . LEU A 1 84 ? -18.108 3.090 10.023 1.00 96.06 84 LEU A CA 1
ATOM 673 C C . LEU A 1 84 ? -18.990 1.976 10.582 1.00 96.06 84 LEU A C 1
ATOM 675 O O . LEU A 1 84 ? -20.192 1.996 10.343 1.00 96.06 84 LEU A O 1
ATOM 679 N N . VAL A 1 85 ? -18.424 0.993 11.283 1.00 94.62 85 VAL A N 1
ATOM 680 C CA . VAL A 1 85 ? -19.181 -0.157 11.799 1.00 94.62 85 VAL A CA 1
ATOM 681 C C . VAL A 1 85 ? -19.209 -0.135 13.319 1.00 94.62 85 VAL A C 1
ATOM 683 O O . VAL A 1 85 ? -20.278 -0.032 13.912 1.00 94.62 85 VAL A O 1
ATOM 686 N N . ILE A 1 86 ? -18.043 -0.190 13.966 1.00 94.00 86 ILE A N 1
ATOM 687 C CA . ILE A 1 86 ? -17.952 -0.388 15.422 1.00 94.00 86 ILE A CA 1
ATOM 688 C C . ILE A 1 86 ? -18.411 0.860 16.186 1.00 94.00 86 ILE A C 1
ATOM 690 O O . ILE A 1 86 ? -19.196 0.752 17.126 1.00 94.00 86 ILE A O 1
ATOM 694 N N . VAL A 1 87 ? -17.954 2.045 15.780 1.00 94.62 87 VAL A N 1
ATOM 695 C CA . VAL A 1 87 ? -18.311 3.320 16.417 1.00 94.62 87 VAL A CA 1
ATOM 696 C C . VAL A 1 87 ? -19.815 3.597 16.337 1.00 94.62 87 VAL A C 1
ATOM 698 O O . VAL A 1 87 ? -20.417 3.785 17.397 1.00 94.62 87 VAL A O 1
ATOM 701 N N . PRO A 1 88 ? -20.470 3.589 15.159 1.00 91.00 88 PRO A N 1
ATOM 702 C CA . PRO A 1 88 ? -21.904 3.816 15.101 1.00 91.00 88 PRO A CA 1
ATOM 703 C C . PRO A 1 88 ? -22.660 2.701 15.805 1.00 91.00 88 PRO A C 1
ATOM 705 O O . PRO A 1 88 ? -23.611 3.014 16.504 1.00 91.00 88 PRO A O 1
ATOM 708 N N . TYR A 1 89 ? -22.224 1.439 15.729 1.00 90.88 89 TYR A N 1
ATOM 709 C CA . TYR A 1 89 ? -22.840 0.361 16.506 1.00 90.88 89 TYR A CA 1
ATOM 710 C C . TYR A 1 89 ? -22.817 0.647 18.016 1.00 90.88 89 TYR A C 1
ATOM 712 O O . TYR A 1 89 ? -23.842 0.515 18.678 1.00 90.88 89 TYR A O 1
ATOM 720 N N . GLY A 1 90 ? -21.689 1.106 18.564 1.00 87.19 90 GLY A N 1
ATOM 721 C CA . GLY A 1 90 ? -21.584 1.494 19.973 1.00 87.19 90 GLY A CA 1
ATOM 722 C C . GLY A 1 90 ? -22.445 2.709 20.332 1.00 87.19 90 GLY A C 1
ATOM 723 O O . GLY A 1 90 ? -23.047 2.742 21.405 1.00 87.19 90 GLY A O 1
ATOM 724 N N . LEU A 1 91 ? -22.553 3.692 19.433 1.00 87.94 91 LEU A N 1
ATOM 725 C CA . LEU A 1 91 ? -23.436 4.849 19.610 1.00 87.94 91 LEU A CA 1
ATOM 726 C C . LEU A 1 91 ? -24.917 4.454 19.542 1.00 87.94 91 LEU A C 1
ATOM 728 O O . LEU A 1 91 ? -25.694 4.888 20.390 1.00 87.94 91 LEU A O 1
ATOM 732 N N . PHE A 1 92 ? -25.297 3.592 18.598 1.00 88.69 92 PHE A N 1
ATOM 733 C CA . PHE A 1 92 ? -26.632 3.003 18.504 1.00 88.69 92 PHE A CA 1
ATOM 734 C C . PHE A 1 92 ? -26.955 2.197 19.759 1.00 88.69 92 PHE A C 1
ATOM 736 O O . PHE A 1 92 ? -28.024 2.383 20.334 1.00 88.69 92 PHE A O 1
ATOM 743 N N . ALA A 1 93 ? -26.023 1.367 20.232 1.00 85.38 93 ALA A N 1
ATOM 744 C CA . ALA A 1 93 ? -26.178 0.623 21.473 1.00 85.38 93 ALA A CA 1
ATOM 745 C C . ALA A 1 93 ? -26.376 1.572 22.661 1.00 85.38 93 ALA A C 1
ATOM 747 O O . ALA A 1 93 ? -27.313 1.394 23.424 1.00 85.38 93 ALA A O 1
ATOM 748 N N . LYS A 1 94 ? -25.575 2.636 22.781 1.00 79.81 94 LYS A N 1
ATOM 749 C CA . LYS A 1 94 ? -25.730 3.637 23.847 1.00 79.81 94 LYS A CA 1
ATOM 750 C C . LYS A 1 94 ? -27.071 4.378 23.780 1.00 79.81 94 LYS A C 1
ATOM 752 O O . LYS A 1 94 ? -27.642 4.676 24.823 1.00 79.81 94 LYS A O 1
ATOM 757 N N . PHE A 1 95 ? -27.549 4.706 22.579 1.00 81.25 95 PHE A N 1
ATOM 758 C CA . PHE A 1 95 ? -28.777 5.480 22.390 1.00 81.25 95 PHE A CA 1
ATOM 759 C C . PHE A 1 95 ? -30.045 4.633 22.575 1.00 81.25 95 PHE A C 1
ATOM 761 O O . PHE A 1 95 ? -30.965 5.057 23.267 1.00 81.25 95 PHE A O 1
ATOM 768 N N . PHE A 1 96 ? -30.094 3.429 21.998 1.00 79.62 96 PHE A N 1
ATOM 769 C CA . PHE A 1 96 ? -31.256 2.536 22.095 1.00 79.62 96 PHE A CA 1
ATOM 770 C C . PHE A 1 96 ? -31.253 1.695 23.374 1.00 79.62 96 PHE A C 1
ATOM 772 O O . PHE A 1 96 ? -32.291 1.529 24.014 1.00 79.62 96 PHE A O 1
ATOM 779 N N . PHE A 1 97 ? -30.092 1.187 23.786 1.00 70.62 97 PHE A N 1
ATOM 780 C CA . PHE A 1 97 ? -29.923 0.438 25.027 1.00 70.62 97 PHE A CA 1
ATOM 781 C C . PHE A 1 97 ? -29.384 1.382 26.102 1.00 70.62 97 PHE A C 1
ATOM 783 O O . PHE A 1 97 ? -28.255 1.278 26.569 1.00 70.62 97 PHE A O 1
ATOM 790 N N . SER A 1 98 ? -30.241 2.300 26.551 1.00 60.19 98 SER A N 1
ATOM 791 C CA . SER A 1 98 ? -29.964 3.216 27.668 1.00 60.19 98 SER A CA 1
ATOM 792 C C . SER A 1 98 ? -29.857 2.507 29.037 1.00 60.19 98 SER A C 1
ATOM 794 O O . SER A 1 98 ? -29.831 3.157 30.082 1.00 60.19 98 SER A O 1
ATOM 796 N N . LYS A 1 99 ? -29.822 1.168 29.050 1.00 57.38 99 LYS A N 1
ATOM 797 C CA . LYS A 1 99 ? -29.637 0.334 30.234 1.00 57.38 99 LYS A CA 1
ATOM 798 C C . LYS A 1 99 ? -28.222 -0.205 30.217 1.00 57.38 99 LYS A C 1
ATOM 800 O O . LYS A 1 99 ? -27.843 -0.906 29.287 1.00 57.38 99 LYS A O 1
ATOM 805 N N . ASP A 1 100 ? -27.496 0.128 31.275 1.00 61.69 100 ASP A N 1
ATOM 806 C CA . ASP A 1 100 ? -26.223 -0.455 31.668 1.00 61.69 100 ASP A CA 1
ATOM 807 C C . ASP A 1 100 ? -26.165 -1.952 31.315 1.00 61.69 100 ASP A C 1
ATOM 809 O O . ASP A 1 100 ? -26.693 -2.802 32.032 1.00 61.69 100 ASP A O 1
ATOM 813 N N . ILE A 1 101 ? -25.553 -2.267 30.169 1.00 59.78 101 ILE A N 1
ATOM 814 C CA . ILE A 1 101 ? -25.370 -3.641 29.678 1.00 59.78 101 ILE A CA 1
ATOM 815 C C . ILE A 1 101 ? -24.570 -4.488 30.669 1.00 59.78 101 ILE A C 1
ATOM 817 O O . ILE A 1 101 ? -24.646 -5.713 30.632 1.00 59.78 101 ILE A O 1
ATOM 821 N N . LEU A 1 102 ? -23.819 -3.842 31.567 1.00 60.81 102 LEU A N 1
ATOM 822 C CA . LEU A 1 102 ? -23.037 -4.500 32.602 1.00 60.81 102 LEU A CA 1
ATOM 823 C C . LEU A 1 102 ? -23.743 -4.542 33.958 1.00 60.81 102 LEU A C 1
ATOM 825 O O . LEU A 1 102 ? -23.181 -5.139 34.874 1.00 60.81 102 LEU A O 1
ATOM 829 N N . ASN A 1 103 ? -24.943 -3.953 34.092 1.00 58.78 103 ASN A N 1
ATOM 830 C CA . ASN A 1 103 ? -25.715 -3.850 35.335 1.00 58.78 103 ASN A CA 1
ATOM 831 C C . ASN A 1 103 ? -24.789 -3.683 36.555 1.00 58.78 103 ASN A C 1
ATOM 833 O O . ASN A 1 103 ? -24.882 -4.424 37.543 1.00 58.78 103 ASN A O 1
ATOM 837 N N . LYS A 1 104 ? -23.813 -2.770 36.435 1.00 60.75 104 LYS A N 1
ATOM 838 C CA . LYS A 1 104 ? -22.813 -2.495 37.458 1.00 60.75 104 LYS A CA 1
ATOM 839 C C . LYS A 1 104 ? -23.547 -1.762 38.563 1.00 60.75 104 LYS A C 1
ATOM 841 O O . LYS A 1 104 ? -23.540 -0.538 38.644 1.00 60.75 104 LYS A O 1
ATOM 846 N N . LYS A 1 105 ? 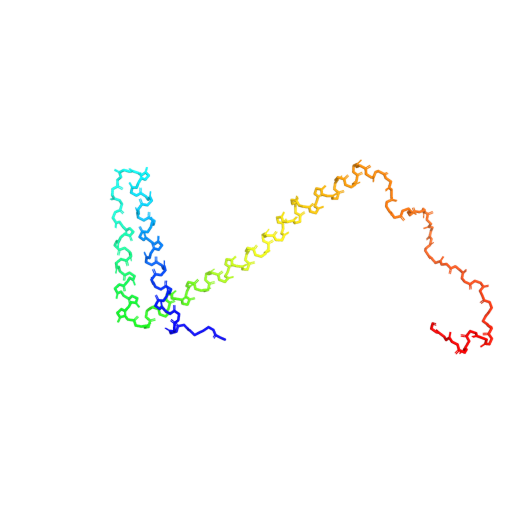-24.184 -2.533 39.449 1.00 61.84 105 LYS A N 1
ATOM 847 C CA . LYS A 1 105 ? -24.569 -2.032 40.764 1.00 61.84 105 LYS A CA 1
ATOM 848 C C . LYS A 1 105 ? -23.315 -1.406 41.351 1.00 61.84 105 LYS A C 1
ATOM 850 O O . LYS A 1 105 ? -22.312 -2.101 41.503 1.00 61.84 105 LYS A O 1
ATOM 855 N N . TYR A 1 106 ? -23.370 -0.103 41.599 1.00 60.03 106 TYR A N 1
ATOM 856 C CA . TYR A 1 106 ? -22.285 0.646 42.208 1.00 60.03 106 TYR A CA 1
ATOM 857 C C . TYR A 1 106 ? -21.933 -0.060 43.523 1.00 60.03 106 TYR A C 1
ATOM 859 O O . TYR A 1 106 ? -22.715 -0.056 44.471 1.00 60.03 106 TYR A O 1
ATOM 867 N N . LYS A 1 107 ? -20.818 -0.787 43.527 1.00 66.00 107 LYS A N 1
ATOM 868 C CA . LYS A 1 107 ? -20.284 -1.494 44.686 1.00 66.00 107 LYS A CA 1
ATOM 869 C C . LYS A 1 107 ? -18.884 -0.960 44.910 1.00 66.00 107 LYS A C 1
ATOM 871 O O . LYS A 1 107 ? -18.112 -0.863 43.960 1.00 66.00 107 LYS A O 1
ATOM 876 N N . GLU A 1 108 ? -18.561 -0.657 46.162 1.00 70.50 108 GLU A N 1
ATOM 877 C CA . GLU A 1 108 ? -17.221 -0.213 46.561 1.00 70.50 108 GLU A CA 1
ATOM 878 C C . GLU A 1 108 ? -16.154 -1.290 46.312 1.00 70.50 108 GLU A C 1
ATOM 880 O O . GLU A 1 108 ? -14.978 -0.977 46.163 1.00 70.50 10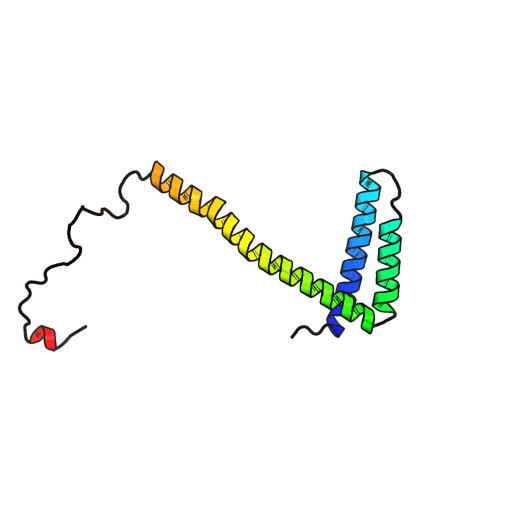8 GLU A O 1
ATOM 885 N N . SER A 1 109 ? -16.562 -2.561 46.199 1.00 74.50 109 SER A N 1
ATOM 886 C CA . SER A 1 109 ? -15.671 -3.670 45.879 1.00 74.50 109 SER A CA 1
ATOM 887 C C . SER A 1 109 ? -16.373 -4.772 45.079 1.00 74.50 109 SER A C 1
ATOM 889 O O . SER A 1 109 ? -17.529 -5.119 45.334 1.00 74.50 109 SER A O 1
ATOM 891 N N . PHE A 1 110 ? -15.647 -5.344 44.114 1.00 75.00 110 PHE A N 1
ATOM 892 C CA . PHE A 1 110 ? -16.022 -6.585 43.426 1.00 75.00 110 PHE A CA 1
ATOM 893 C C . PHE A 1 110 ? -15.566 -7.838 44.190 1.00 75.00 110 PHE A C 1
ATOM 895 O O . PHE A 1 110 ? -15.862 -8.949 43.748 1.00 75.00 110 PHE A O 1
ATOM 902 N N . PHE A 1 111 ? -14.863 -7.683 45.320 1.00 79.75 111 PHE A N 1
ATOM 903 C CA . PHE A 1 111 ? -14.533 -8.817 46.175 1.00 79.75 111 PHE A CA 1
ATOM 904 C C . PHE A 1 111 ? -15.815 -9.455 46.708 1.00 79.75 111 PHE A C 1
ATOM 906 O O . PHE A 1 111 ? -16.690 -8.793 47.266 1.00 79.75 111 PHE A O 1
ATOM 913 N N . ILE A 1 112 ? -15.916 -10.765 46.512 1.00 75.94 112 ILE A N 1
ATOM 914 C CA . ILE A 1 112 ? -16.939 -11.600 47.124 1.00 75.94 112 ILE A CA 1
ATOM 915 C C . ILE A 1 112 ? -16.288 -12.197 48.365 1.00 75.94 112 ILE A C 1
ATOM 917 O O . ILE A 1 112 ? -15.392 -13.032 48.234 1.00 75.94 112 ILE A O 1
ATOM 921 N N . ASP A 1 113 ? -16.724 -11.769 49.548 1.00 76.81 113 ASP A N 1
ATOM 922 C CA . ASP A 1 113 ? -16.244 -12.345 50.801 1.00 76.81 113 ASP A CA 1
ATOM 923 C C . ASP A 1 113 ? -16.722 -13.796 50.907 1.00 76.81 113 ASP A C 1
ATOM 925 O O . ASP A 1 113 ? -17.908 -14.083 51.106 1.00 76.81 113 ASP A O 1
ATOM 929 N N . ARG A 1 114 ? -15.798 -14.740 50.719 1.00 74.00 114 ARG A N 1
ATOM 930 C CA . ARG A 1 114 ? -16.071 -16.167 50.882 1.00 74.00 114 ARG A CA 1
ATOM 931 C C . ARG A 1 114 ? -15.849 -16.533 52.345 1.00 74.00 114 ARG A C 1
ATOM 933 O O . ARG A 1 114 ? -14.803 -17.059 52.699 1.00 74.00 114 ARG A O 1
ATOM 940 N N . ASN A 1 115 ? -16.862 -16.318 53.182 1.00 73.56 115 ASN A N 1
ATOM 941 C CA . ASN A 1 115 ? -16.905 -16.829 54.561 1.00 73.56 115 ASN A CA 1
ATOM 942 C C . ASN A 1 115 ? -17.141 -18.358 54.601 1.00 73.56 115 ASN A C 1
ATOM 944 O O . ASN A 1 115 ? -18.013 -18.850 55.315 1.00 73.56 115 ASN A O 1
ATOM 948 N N . LYS A 1 116 ? -16.398 -19.129 53.797 1.00 76.88 116 LYS A N 1
ATOM 949 C CA . LYS A 1 116 ? -16.442 -20.594 53.806 1.00 76.88 116 LYS A CA 1
ATOM 950 C C . LYS A 1 116 ? -15.342 -21.103 54.735 1.00 76.88 116 LYS A C 1
ATOM 952 O O . LYS A 1 116 ? -14.174 -20.777 54.543 1.00 76.88 116 LYS A O 1
ATOM 957 N N . LYS A 1 117 ? -15.701 -21.912 55.733 1.00 76.06 117 LYS A N 1
ATOM 958 C CA . LYS A 1 117 ? -14.708 -22.664 56.512 1.00 76.06 117 LYS A CA 1
ATOM 959 C C . LYS A 1 117 ? -14.125 -23.747 55.605 1.00 76.06 117 LYS A C 1
ATOM 961 O O . LYS A 1 117 ? -14.888 -24.547 55.066 1.00 76.06 117 LYS A O 1
ATOM 966 N N . MET A 1 118 ? -12.805 -23.744 55.417 1.00 72.19 118 MET A N 1
ATOM 967 C CA . MET A 1 118 ? -12.128 -24.799 54.659 1.00 72.19 118 MET A CA 1
ATOM 968 C C . MET A 1 118 ? -12.422 -26.137 55.330 1.00 72.19 118 MET A C 1
ATOM 970 O O . MET A 1 118 ? -12.096 -26.338 56.500 1.00 72.19 118 MET A O 1
ATOM 974 N N . THR A 1 119 ? -13.092 -27.012 54.590 1.00 78.44 119 THR A N 1
ATOM 975 C CA . THR A 1 119 ? -13.431 -28.367 55.030 1.00 78.44 119 THR A CA 1
ATOM 976 C C . THR A 1 119 ? -12.497 -29.337 54.310 1.00 78.44 119 THR A C 1
ATOM 978 O O . THR A 1 119 ? -11.987 -29.013 53.240 1.00 78.44 119 THR A O 1
ATOM 981 N N . SER A 1 120 ? -12.236 -30.514 54.877 1.00 76.88 120 SER A N 1
ATOM 982 C CA . SER A 1 120 ? -11.346 -31.523 54.279 1.00 76.88 120 SER A CA 1
ATOM 983 C C . SER A 1 120 ? -11.751 -31.917 52.854 1.00 76.88 120 SER A C 1
ATOM 985 O O . SER A 1 120 ? -10.886 -32.134 52.016 1.00 76.88 120 SER A O 1
ATOM 987 N N . GLU A 1 121 ? -13.049 -31.901 52.554 1.00 76.31 121 GLU A N 1
ATOM 988 C CA . GLU A 1 121 ? -13.613 -32.158 51.220 1.00 76.31 121 GLU A CA 1
ATOM 989 C C . GLU A 1 121 ? -13.160 -31.130 50.161 1.00 76.31 121 GLU A C 1
ATOM 991 O O . GLU A 1 121 ? -13.033 -31.468 48.989 1.00 76.31 121 GLU A O 1
ATOM 996 N N . ASP A 1 122 ? -12.834 -29.892 50.559 1.00 74.75 122 ASP A N 1
ATOM 997 C CA . ASP A 1 122 ? -12.305 -28.861 49.646 1.00 74.75 122 ASP A CA 1
ATOM 998 C C . ASP A 1 122 ? -10.827 -29.087 49.287 1.00 74.75 122 ASP A C 1
ATOM 1000 O O . ASP A 1 122 ? -10.327 -28.521 48.316 1.00 74.75 122 ASP A O 1
ATOM 1004 N N . LEU A 1 123 ? -10.114 -29.897 50.077 1.00 80.06 123 LEU A N 1
ATOM 1005 C CA . LEU A 1 123 ? -8.720 -30.265 49.819 1.00 80.06 123 LEU A CA 1
ATOM 1006 C C . LEU A 1 123 ? -8.613 -31.449 48.854 1.00 80.06 123 LEU A C 1
ATOM 1008 O O . LEU A 1 123 ? -7.579 -31.614 48.210 1.00 80.06 123 LEU A O 1
ATOM 1012 N N . GLU A 1 124 ? -9.668 -32.258 48.747 1.00 80.31 124 GLU A N 1
ATOM 1013 C CA . GLU A 1 124 ? -9.709 -33.405 47.838 1.00 80.31 124 GLU A CA 1
ATOM 1014 C C . GLU A 1 124 ? -9.912 -32.984 46.377 1.00 80.31 124 GLU A C 1
ATOM 1016 O O . GLU A 1 124 ? -9.497 -33.713 45.476 1.00 80.31 124 GLU A O 1
ATOM 1021 N N . ASN A 1 125 ? -10.487 -31.802 46.121 1.00 75.06 125 ASN A N 1
ATOM 1022 C CA . ASN A 1 125 ? -10.659 -31.282 44.764 1.00 75.06 125 ASN A CA 1
ATOM 1023 C C . ASN A 1 125 ? -10.433 -29.753 44.706 1.00 75.06 125 ASN A C 1
ATOM 1025 O O . ASN A 1 125 ? -11.385 -28.976 44.783 1.00 75.06 125 ASN A O 1
ATOM 1029 N N . PRO A 1 126 ? -9.169 -29.302 44.608 1.00 69.69 126 PRO A N 1
ATOM 1030 C CA . PRO A 1 126 ? -8.799 -27.893 44.765 1.00 69.69 126 PRO A CA 1
ATOM 1031 C C . PRO A 1 126 ? -9.052 -26.997 43.533 1.00 69.69 126 PRO A C 1
ATOM 1033 O O . PRO A 1 126 ? -8.706 -25.813 43.584 1.00 69.69 126 PRO A O 1
ATOM 1036 N N . TRP A 1 127 ? -9.614 -27.528 42.439 1.00 64.56 127 TRP A N 1
ATOM 1037 C CA . TRP A 1 127 ? -9.895 -26.802 41.188 1.00 64.56 127 TRP A CA 1
ATOM 1038 C C . TRP A 1 127 ? -11.391 -26.639 40.904 1.00 64.56 127 TRP A C 1
ATOM 1040 O O . TRP A 1 127 ? -12.148 -27.628 41.022 1.00 64.56 127 TRP A O 1
#

Secondary structure (DSSP, 8-state):
---TTTHHHHHHHHHHHHHHHHHHHHHHHHSS---HHHHHHHHHHHHHHH-HHHHHHHHHHHHHHHHHHHHHHHHHHHHHHIIIIIHHHHHHHHHH--S-TT-----S-------PPP-HHHHH---

pLDDT: mean 78.96, std 10.11, range [54.44, 96.06]

Sequence (127 aa):
MYNYEDKRIESVITIAIAFSVLFAVLSWKWSALVFWPLIISGIILSFGLGLPKVGIIITKAWFKMAQLIGWFSSKIILTLLYCLVIVPYGLFAKFFFSKDILNKKYKESFFIDRNKKMTSEDLENPW

Foldseek 3Di:
DDPLLVCLVVQLVVQLVVLVVVQVVCCVPPVDRPCVSVVVSVCSNCCSVVPVVVSSVVSVVVVVVVVVVVVVVVVVVVVCCCVVPVVVVVVCCVVVVVDDPPNPPDDPDPDDPPPDDDDVVCVVPVD